Protein AF-A0A917UY65-F1 (afdb_monomer_lite)

Structure (mmCIF, N/CA/C/O backbone):
data_AF-A0A917UY65-F1
#
_entry.id   AF-A0A917UY65-F1
#
loop_
_atom_site.group_PDB
_atom_site.id
_atom_site.type_symbol
_atom_site.label_atom_id
_atom_site.label_alt_id
_atom_site.label_comp_id
_atom_site.label_asym_id
_atom_site.label_entity_id
_atom_site.label_seq_id
_atom_site.pdbx_PDB_ins_code
_atom_site.Cartn_x
_atom_site.Cartn_y
_atom_site.Cartn_z
_atom_site.occupancy
_atom_site.B_iso_or_equiv
_atom_site.auth_seq_id
_atom_site.auth_comp_id
_atom_site.auth_asym_id
_atom_site.auth_atom_id
_atom_site.pdbx_PDB_model_num
ATOM 1 N N . MET A 1 1 ? 3.290 -10.728 0.159 1.00 78.38 1 MET A N 1
ATOM 2 C CA . MET A 1 1 ? 2.488 -9.656 0.790 1.00 78.38 1 MET A CA 1
ATOM 3 C C . MET A 1 1 ? 1.347 -10.326 1.533 1.00 78.38 1 MET A C 1
ATOM 5 O O . MET A 1 1 ? 0.813 -11.286 1.001 1.00 78.38 1 MET A O 1
ATOM 9 N N . ALA A 1 2 ? 1.013 -9.874 2.738 1.00 87.00 2 ALA A N 1
ATOM 10 C CA . ALA A 1 2 ? -0.082 -10.417 3.540 1.00 87.00 2 ALA A CA 1
ATOM 11 C C . ALA A 1 2 ? -0.969 -9.269 4.062 1.00 87.00 2 ALA A C 1
ATOM 13 O O . ALA A 1 2 ? -0.581 -8.096 3.975 1.00 87.00 2 ALA A O 1
ATOM 14 N N . GLY A 1 3 ? -2.156 -9.602 4.568 1.00 93.31 3 GLY A N 1
ATOM 15 C CA . GLY A 1 3 ? -3.125 -8.637 5.089 1.00 93.31 3 GLY A CA 1
ATOM 16 C C . GLY A 1 3 ? -4.178 -8.185 4.071 1.00 93.31 3 GLY A C 1
ATOM 17 O O . GLY A 1 3 ? -4.295 -8.781 2.995 1.00 93.31 3 GLY A O 1
ATOM 18 N N . PRO A 1 4 ? -4.941 -7.127 4.390 1.00 96.75 4 PRO A N 1
ATOM 19 C CA . PRO A 1 4 ? -6.124 -6.702 3.643 1.00 96.75 4 PRO A CA 1
ATOM 20 C C . PRO A 1 4 ? -5.886 -6.399 2.161 1.00 96.75 4 PRO A C 1
ATOM 22 O O . PRO A 1 4 ? -6.809 -6.527 1.361 1.00 96.75 4 PRO A O 1
ATOM 25 N N . LEU A 1 5 ? -4.666 -6.004 1.777 1.00 96.38 5 LEU A N 1
ATOM 26 C CA . LEU A 1 5 ? -4.344 -5.670 0.386 1.00 96.38 5 LEU A CA 1
ATOM 27 C C . LEU A 1 5 ? -3.752 -6.840 -0.414 1.00 96.38 5 LEU A C 1
ATOM 29 O O . LEU A 1 5 ? -3.529 -6.699 -1.616 1.00 96.38 5 LEU A O 1
ATOM 33 N N . ALA A 1 6 ? -3.512 -7.998 0.211 1.00 96.00 6 ALA A N 1
ATOM 34 C CA . ALA A 1 6 ? -2.918 -9.158 -0.455 1.00 96.00 6 ALA A CA 1
ATOM 35 C C . ALA A 1 6 ? -3.665 -9.607 -1.731 1.00 96.00 6 ALA A C 1
ATOM 37 O O . ALA A 1 6 ? -2.979 -9.868 -2.725 1.00 96.00 6 ALA A O 1
ATOM 38 N N . PRO A 1 7 ? -5.016 -9.610 -1.787 1.00 96.75 7 PRO A N 1
ATOM 39 C CA . PRO A 1 7 ? -5.744 -9.988 -3.002 1.00 96.75 7 PRO A CA 1
ATOM 40 C C . PRO A 1 7 ? -5.477 -9.082 -4.215 1.00 96.75 7 PRO A C 1
ATOM 42 O O . PRO A 1 7 ? -5.713 -9.486 -5.347 1.00 96.75 7 PRO A O 1
ATOM 45 N N . PHE A 1 8 ? -4.970 -7.863 -4.002 1.00 95.38 8 PHE A N 1
ATOM 46 C CA . PHE A 1 8 ? -4.734 -6.879 -5.065 1.00 95.38 8 PHE A CA 1
ATOM 47 C C . PHE A 1 8 ? -3.285 -6.870 -5.575 1.00 95.38 8 PHE A C 1
ATOM 49 O O . PHE A 1 8 ? -2.974 -6.119 -6.499 1.00 95.38 8 PHE A O 1
ATOM 56 N N . THR A 1 9 ? -2.395 -7.684 -4.991 1.00 94.00 9 THR A N 1
ATOM 57 C CA . THR A 1 9 ? -0.946 -7.674 -5.277 1.00 94.00 9 THR A CA 1
ATOM 58 C C . THR A 1 9 ? -0.645 -7.811 -6.768 1.00 94.00 9 THR A C 1
ATOM 60 O O . THR A 1 9 ? 0.071 -6.983 -7.335 1.00 94.00 9 THR A O 1
ATOM 63 N N . ASP A 1 10 ? -1.204 -8.839 -7.404 1.00 94.38 10 ASP A N 1
ATOM 64 C CA . ASP A 1 10 ? -0.865 -9.191 -8.783 1.00 94.38 10 ASP A CA 1
ATOM 65 C C . ASP A 1 10 ? -1.447 -8.183 -9.772 1.00 94.38 10 ASP A C 1
ATOM 67 O O . ASP A 1 10 ? -0.752 -7.728 -10.683 1.00 94.38 10 ASP A O 1
ATOM 71 N N . ALA A 1 11 ? -2.691 -7.755 -9.540 1.00 96.12 11 ALA A N 1
ATOM 72 C CA . ALA A 1 11 ? -3.338 -6.713 -10.330 1.00 96.12 11 ALA A CA 1
ATOM 73 C C . ALA A 1 11 ? -2.570 -5.383 -10.246 1.00 96.12 11 ALA A C 1
ATOM 75 O O . ALA A 1 11 ? -2.362 -4.716 -11.260 1.00 96.12 11 ALA A O 1
ATOM 76 N N . PHE A 1 12 ? -2.082 -5.018 -9.058 1.00 95.12 12 PHE A N 1
ATOM 77 C CA . PHE A 1 12 ? -1.277 -3.815 -8.871 1.00 95.12 12 PHE A CA 1
ATOM 78 C C . PHE A 1 12 ? 0.088 -3.921 -9.563 1.00 95.12 12 PHE A C 1
ATOM 80 O O . PHE A 1 12 ? 0.511 -2.990 -10.247 1.00 95.12 12 PHE A O 1
ATOM 87 N N . ALA A 1 13 ? 0.768 -5.066 -9.449 1.00 94.19 13 ALA A N 1
ATOM 88 C CA . ALA A 1 13 ? 2.036 -5.306 -10.134 1.00 94.19 13 ALA A CA 1
ATOM 89 C C . ALA A 1 13 ? 1.888 -5.239 -11.665 1.00 94.19 13 ALA A C 1
ATOM 91 O O . ALA A 1 13 ? 2.742 -4.664 -12.346 1.00 94.19 13 ALA A O 1
ATOM 92 N N . LEU A 1 14 ? 0.799 -5.794 -12.203 1.00 96.00 14 LEU A N 1
ATOM 9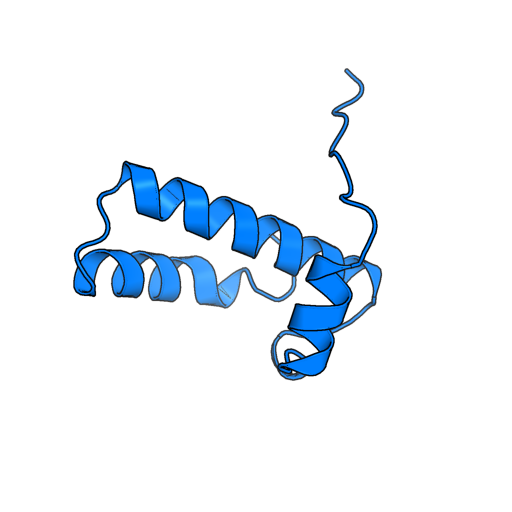3 C CA . LEU A 1 14 ? 0.464 -5.716 -13.622 1.00 96.00 14 LEU A CA 1
ATOM 94 C C . LEU A 1 14 ? 0.212 -4.268 -14.063 1.00 96.00 14 LEU A C 1
ATOM 96 O O . LEU A 1 14 ? 0.752 -3.833 -15.080 1.00 96.00 14 LEU A O 1
ATOM 100 N N . GLU A 1 15 ? -0.549 -3.503 -13.281 1.00 97.56 15 GLU A N 1
ATOM 101 C CA . GLU A 1 15 ? -0.846 -2.101 -13.582 1.00 97.56 15 GLU A CA 1
ATOM 102 C C . GLU A 1 15 ? 0.418 -1.230 -13.582 1.00 97.56 15 GLU A C 1
ATOM 104 O O . GLU A 1 15 ? 0.589 -0.387 -14.463 1.00 97.56 15 GLU A O 1
ATOM 109 N N . LEU A 1 16 ? 1.350 -1.461 -12.654 1.00 96.94 16 LEU A N 1
ATOM 110 C CA . LEU A 1 16 ? 2.641 -0.768 -12.644 1.00 96.94 16 LEU A CA 1
ATOM 111 C C . LEU A 1 16 ? 3.422 -1.023 -13.938 1.00 96.94 16 LEU A C 1
ATOM 113 O O . LEU A 1 16 ? 3.899 -0.075 -14.565 1.00 96.94 16 LEU A O 1
ATOM 117 N N . ARG A 1 17 ? 3.499 -2.283 -14.384 1.00 95.75 17 ARG A N 1
ATOM 118 C CA . ARG A 1 17 ? 4.148 -2.635 -15.658 1.00 95.75 17 ARG A CA 1
ATOM 119 C C . ARG A 1 17 ? 3.467 -1.949 -16.838 1.00 95.75 17 ARG A C 1
ATOM 121 O O . ARG A 1 17 ? 4.150 -1.381 -17.684 1.00 95.75 17 ARG A O 1
ATOM 128 N N . ARG A 1 18 ? 2.130 -1.939 -16.867 1.00 97.38 18 ARG A N 1
ATOM 129 C CA . ARG A 1 18 ? 1.341 -1.269 -17.914 1.00 97.38 18 ARG A CA 1
ATOM 130 C C . ARG A 1 18 ? 1.616 0.236 -17.975 1.00 97.38 18 ARG A C 1
ATOM 132 O O . ARG A 1 18 ? 1.590 0.816 -19.054 1.00 97.38 18 ARG A O 1
ATOM 139 N N . ARG A 1 19 ? 1.917 0.863 -16.835 1.00 97.19 19 ARG A N 1
ATOM 140 C CA . ARG A 1 19 ? 2.303 2.282 -16.735 1.00 97.19 19 ARG A CA 1
ATOM 141 C C . ARG A 1 19 ? 3.776 2.558 -17.055 1.00 97.19 19 ARG A C 1
ATOM 143 O O . ARG A 1 19 ? 4.210 3.696 -16.914 1.00 97.19 19 ARG A O 1
ATOM 150 N N . GLY A 1 20 ? 4.548 1.550 -17.463 1.00 97.25 20 GLY A N 1
ATOM 151 C CA . GLY A 1 20 ? 5.961 1.702 -17.815 1.00 97.25 20 GLY A CA 1
ATOM 152 C C . GLY A 1 20 ? 6.918 1.661 -16.622 1.00 97.25 20 GLY A C 1
ATOM 153 O O . GLY A 1 20 ? 8.090 2.005 -16.771 1.00 97.25 20 GLY A O 1
ATOM 154 N N . TYR A 1 21 ? 6.463 1.232 -15.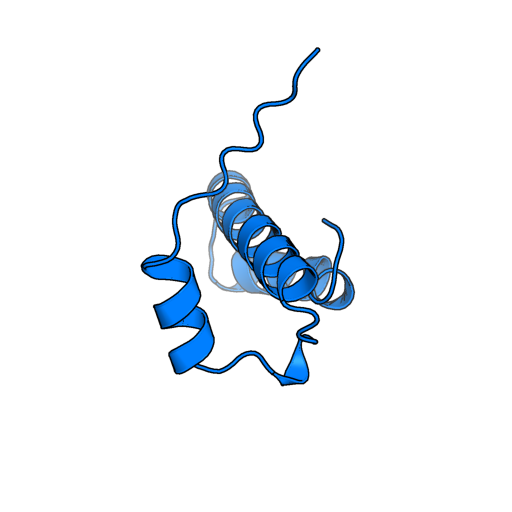438 1.00 96.75 21 TYR A N 1
ATOM 155 C CA . TYR A 1 21 ? 7.381 0.984 -14.327 1.00 96.75 21 TYR A CA 1
ATOM 156 C C . TYR A 1 21 ? 8.286 -0.200 -14.669 1.00 96.75 21 TYR A C 1
ATOM 158 O O . TYR A 1 21 ? 7.829 -1.253 -15.120 1.00 96.75 21 TYR A O 1
ATOM 166 N N . THR A 1 22 ? 9.579 -0.040 -14.398 1.00 96.06 22 THR A N 1
ATOM 167 C CA . THR A 1 22 ? 10.533 -1.141 -14.493 1.00 96.06 22 THR A CA 1
ATOM 168 C C . THR A 1 22 ? 10.257 -2.163 -13.387 1.00 96.06 22 THR A C 1
ATOM 170 O O . THR A 1 22 ? 9.681 -1.820 -12.349 1.00 96.06 22 THR A O 1
ATOM 173 N N . PRO A 1 23 ? 10.706 -3.421 -13.537 1.00 92.19 23 PRO A N 1
ATOM 174 C CA . PRO A 1 23 ? 10.586 -4.411 -12.468 1.00 92.19 23 PRO A CA 1
ATOM 175 C C . PRO A 1 23 ? 11.154 -3.913 -11.131 1.00 92.19 23 PRO A C 1
ATOM 177 O O . PRO A 1 23 ? 10.561 -4.143 -10.079 1.00 92.19 23 PRO A O 1
ATOM 180 N N . LEU A 1 24 ? 12.262 -3.163 -11.175 1.00 94.12 24 LEU A N 1
ATOM 181 C CA . LEU A 1 24 ? 12.902 -2.604 -9.987 1.00 94.12 24 LEU A CA 1
ATOM 182 C C . LEU A 1 24 ? 12.027 -1.546 -9.298 1.00 94.12 24 LEU A C 1
ATOM 184 O O . LEU A 1 24 ? 11.829 -1.615 -8.082 1.00 94.12 24 LEU A O 1
ATOM 188 N N . SER A 1 25 ? 11.468 -0.589 -10.048 1.00 92.75 25 SER A N 1
ATOM 189 C CA . SER A 1 25 ? 10.596 0.430 -9.452 1.00 92.75 25 SER A CA 1
ATOM 190 C C . SER A 1 25 ? 9.263 -0.162 -8.989 1.00 92.75 25 SER A C 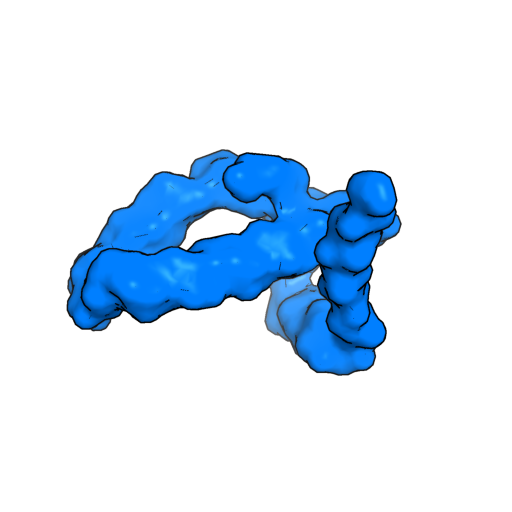1
ATOM 192 O O . SER A 1 25 ? 8.734 0.265 -7.961 1.00 92.75 25 SER A O 1
ATOM 194 N N . ALA A 1 26 ? 8.758 -1.200 -9.662 1.00 94.06 26 ALA A N 1
ATOM 195 C CA . ALA A 1 26 ? 7.554 -1.907 -9.244 1.00 94.06 26 ALA A CA 1
ATOM 196 C C . ALA A 1 26 ? 7.726 -2.611 -7.887 1.00 94.06 26 ALA A C 1
ATOM 198 O O . ALA A 1 26 ? 6.844 -2.526 -7.031 1.00 94.06 26 ALA A O 1
ATOM 199 N N . VAL A 1 27 ? 8.884 -3.233 -7.637 1.00 93.44 27 VAL A N 1
ATOM 200 C CA . VAL A 1 27 ? 9.208 -3.823 -6.326 1.00 93.44 27 VAL A CA 1
ATOM 201 C C . VAL A 1 27 ? 9.212 -2.760 -5.224 1.00 93.44 27 VAL A C 1
ATOM 203 O O . VAL A 1 27 ? 8.698 -3.009 -4.133 1.00 93.44 27 VAL A O 1
ATOM 206 N N . ALA A 1 28 ? 9.746 -1.564 -5.489 1.00 93.88 28 ALA A N 1
ATOM 207 C CA . ALA A 1 28 ? 9.730 -0.471 -4.517 1.00 93.88 28 ALA A CA 1
ATOM 208 C C . ALA A 1 28 ? 8.297 -0.024 -4.171 1.00 93.88 28 ALA A C 1
ATOM 210 O O . ALA A 1 28 ? 7.989 0.169 -2.995 1.00 93.88 28 ALA A O 1
ATOM 211 N N . GLN A 1 29 ? 7.407 0.073 -5.166 1.00 94.62 29 GLN A N 1
ATOM 212 C CA . GLN A 1 29 ? 5.991 0.390 -4.945 1.00 94.62 29 GLN A CA 1
ATOM 213 C C . GLN A 1 29 ? 5.277 -0.711 -4.148 1.00 94.62 29 GLN A C 1
ATOM 215 O O . GLN A 1 29 ? 4.604 -0.423 -3.160 1.00 94.62 29 GLN A O 1
ATOM 220 N N . LEU A 1 30 ? 5.488 -1.981 -4.503 1.00 94.12 30 LEU A N 1
ATOM 221 C CA . LEU A 1 30 ? 4.912 -3.128 -3.792 1.00 94.12 30 LEU A CA 1
ATOM 222 C C . LEU A 1 30 ? 5.338 -3.187 -2.320 1.00 94.12 30 LEU A C 1
ATOM 224 O O . LEU A 1 30 ? 4.531 -3.541 -1.463 1.00 94.12 30 LEU A O 1
ATOM 228 N N . ARG A 1 31 ? 6.575 -2.791 -1.992 1.00 93.44 31 ARG A N 1
ATOM 229 C CA . ARG A 1 31 ? 7.022 -2.677 -0.593 1.00 93.44 31 ARG A CA 1
ATOM 230 C C . ARG A 1 31 ? 6.244 -1.611 0.180 1.00 93.44 31 ARG A C 1
ATOM 232 O O . ARG A 1 31 ? 5.947 -1.833 1.350 1.00 93.44 31 ARG A O 1
ATOM 239 N N . GLN A 1 32 ? 5.888 -0.484 -0.442 1.00 93.00 32 GLN A N 1
ATOM 240 C CA . GLN A 1 32 ? 5.045 0.519 0.222 1.00 93.00 32 GLN A CA 1
ATOM 241 C C . GLN A 1 32 ? 3.624 -0.003 0.442 1.00 93.00 32 GLN A C 1
ATOM 243 O O . GLN A 1 32 ? 3.088 0.153 1.536 1.00 93.00 32 GLN A O 1
ATOM 248 N N . VAL A 1 33 ? 3.051 -0.700 -0.545 1.00 94.38 33 VAL A N 1
ATOM 249 C CA . VAL A 1 33 ? 1.727 -1.329 -0.404 1.00 94.38 33 VAL A CA 1
ATOM 250 C C . VAL A 1 33 ? 1.729 -2.401 0.686 1.00 94.38 33 VAL A C 1
ATOM 252 O O . VAL A 1 33 ? 0.785 -2.472 1.466 1.00 94.38 33 VAL A O 1
ATOM 255 N N . ALA A 1 34 ? 2.801 -3.186 0.819 1.00 94.56 34 ALA A N 1
ATOM 256 C CA . ALA A 1 34 ? 2.922 -4.170 1.894 1.00 94.56 34 ALA A CA 1
ATOM 257 C C . ALA A 1 34 ? 2.910 -3.516 3.286 1.00 94.56 34 ALA A C 1
ATOM 259 O O . ALA A 1 34 ? 2.224 -4.000 4.186 1.00 94.56 34 ALA A O 1
ATOM 260 N N . ARG A 1 35 ? 3.609 -2.386 3.449 1.00 94.00 35 ARG A N 1
ATOM 261 C CA . ARG A 1 35 ? 3.612 -1.612 4.701 1.00 94.00 35 ARG A CA 1
ATOM 262 C C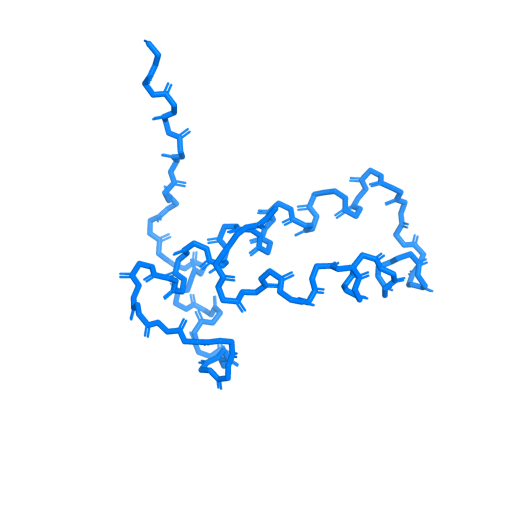 . ARG A 1 35 ? 2.244 -1.002 4.998 1.00 94.00 35 ARG A C 1
ATOM 264 O O . ARG A 1 35 ? 1.807 -1.038 6.142 1.00 94.00 35 ARG A O 1
ATOM 271 N N . LEU A 1 36 ? 1.553 -0.500 3.974 1.00 94.56 36 LEU A N 1
ATOM 272 C CA . LEU A 1 36 ? 0.176 -0.022 4.105 1.00 94.56 36 LEU A CA 1
ATOM 273 C C . LEU A 1 36 ? -0.781 -1.161 4.494 1.00 94.56 36 LEU A C 1
ATOM 275 O O . LEU A 1 36 ? -1.618 -0.979 5.368 1.00 94.56 36 LEU A O 1
ATOM 279 N N . SER A 1 37 ? -0.630 -2.345 3.893 1.00 95.25 37 SER A N 1
ATOM 280 C CA . SER A 1 37 ? -1.433 -3.531 4.218 1.00 95.25 37 SER A CA 1
ATOM 281 C C . SER A 1 37 ? -1.286 -3.918 5.691 1.00 95.25 37 SER A C 1
ATOM 283 O O . SER A 1 37 ? -2.287 -4.121 6.370 1.00 95.25 37 SER A O 1
ATOM 285 N N . ARG A 1 38 ? -0.051 -3.943 6.212 1.00 94.50 38 ARG A N 1
ATOM 286 C CA . ARG A 1 38 ? 0.209 -4.185 7.640 1.00 94.50 38 ARG A CA 1
ATOM 287 C C . ARG A 1 38 ? -0.409 -3.107 8.529 1.00 94.50 38 ARG A C 1
ATOM 289 O O . ARG A 1 38 ? -1.118 -3.434 9.468 1.00 94.50 38 ARG A O 1
ATOM 296 N N . TRP A 1 39 ? -0.237 -1.833 8.179 1.00 94.88 39 TRP A N 1
ATOM 297 C CA . TRP A 1 39 ? -0.825 -0.722 8.933 1.00 94.88 39 TRP A CA 1
ATOM 298 C C . TRP A 1 39 ? -2.360 -0.781 9.010 1.00 94.88 39 TRP A C 1
ATOM 300 O O . TRP A 1 39 ? -2.938 -0.429 10.040 1.00 94.88 39 TRP A O 1
ATOM 310 N N . LEU A 1 40 ? -3.022 -1.227 7.936 1.00 95.06 40 LEU A N 1
ATOM 311 C CA . LEU A 1 40 ? -4.468 -1.463 7.924 1.00 95.06 40 LEU A CA 1
ATOM 312 C C . LEU A 1 40 ? -4.849 -2.625 8.849 1.00 95.06 40 LEU A C 1
ATOM 314 O O . LEU A 1 40 ? -5.794 -2.501 9.622 1.00 95.06 40 LEU A O 1
ATOM 318 N N . GLU A 1 41 ? -4.104 -3.727 8.796 1.00 95.19 41 GLU A N 1
ATOM 319 C CA . GLU A 1 41 ? -4.330 -4.915 9.626 1.00 95.19 41 GLU A CA 1
ATOM 320 C C . GLU A 1 41 ? -4.173 -4.623 11.121 1.00 95.19 41 GLU A C 1
ATOM 322 O O . GLU A 1 41 ? -5.059 -4.980 11.894 1.00 95.19 41 GLU A O 1
ATOM 327 N N . ASP A 1 42 ? -3.134 -3.875 11.510 1.00 94.00 42 ASP A N 1
ATOM 328 C CA . ASP A 1 42 ? -2.900 -3.432 12.894 1.00 94.00 42 ASP A CA 1
ATOM 329 C C . ASP A 1 42 ? -4.057 -2.579 13.443 1.00 94.00 42 ASP A C 1
ATOM 331 O O . ASP A 1 42 ? -4.259 -2.473 14.651 1.00 94.00 42 ASP A O 1
ATOM 335 N N . ARG A 1 43 ? -4.828 -1.954 12.547 1.00 94.12 43 ARG A N 1
ATOM 336 C CA . ARG A 1 43 ? -6.000 -1.122 12.854 1.00 94.12 43 ARG A CA 1
ATOM 337 C C . ARG A 1 43 ? -7.326 -1.835 12.597 1.00 94.12 43 ARG A C 1
ATOM 339 O O . ARG A 1 43 ? -8.372 -1.197 12.689 1.00 94.12 43 ARG A O 1
ATOM 346 N N . GLN A 1 44 ? -7.288 -3.125 12.257 1.00 95.44 44 GLN A N 1
ATOM 347 C CA . GLN A 1 44 ? -8.455 -3.940 11.910 1.00 95.44 44 GLN A CA 1
ATOM 348 C C . GLN A 1 44 ? -9.292 -3.342 10.761 1.00 95.44 44 GLN A C 1
ATOM 350 O O . GLN A 1 44 ? -10.513 -3.478 10.715 1.00 95.44 44 GLN A O 1
ATOM 355 N N . LEU A 1 45 ? -8.630 -2.672 9.816 1.00 96.12 45 LEU A N 1
ATOM 356 C CA . LEU A 1 45 ? -9.250 -2.058 8.646 1.00 96.12 45 LEU A CA 1
ATOM 357 C C . LEU A 1 45 ? -9.124 -2.973 7.427 1.00 96.12 45 LEU A C 1
ATOM 359 O O . LEU A 1 45 ? -8.046 -3.461 7.098 1.00 96.12 45 LEU A O 1
ATOM 363 N N . GLY A 1 46 ? -10.232 -3.166 6.713 1.00 95.88 46 GLY A N 1
ATOM 364 C CA . GLY A 1 46 ? -10.238 -3.860 5.427 1.00 95.88 46 GLY A CA 1
ATOM 365 C C . GLY A 1 46 ? -9.809 -2.957 4.266 1.00 95.88 46 GLY A C 1
ATOM 366 O O . GLY A 1 46 ? -9.766 -1.733 4.387 1.00 95.88 46 GLY A O 1
ATOM 367 N N . ALA A 1 47 ? -9.577 -3.551 3.091 1.00 94.62 47 ALA A N 1
ATOM 368 C CA . ALA A 1 47 ? -9.267 -2.802 1.869 1.00 94.62 47 ALA A CA 1
ATOM 369 C C . ALA A 1 47 ? -10.356 -1.776 1.497 1.00 94.62 47 ALA A C 1
ATOM 371 O O . ALA A 1 47 ? -10.040 -0.687 1.029 1.00 94.62 47 ALA A O 1
ATOM 372 N N . GLY A 1 48 ? -11.632 -2.088 1.758 1.00 96.19 48 GLY A N 1
ATOM 373 C CA . GLY A 1 48 ? -12.758 -1.176 1.511 1.00 96.19 48 GLY A CA 1
ATOM 374 C C . GLY A 1 48 ? -12.769 0.073 2.400 1.00 96.19 48 GLY A C 1
ATOM 375 O O . GLY A 1 48 ? -13.458 1.038 2.089 1.00 96.19 48 GLY A O 1
ATOM 376 N N . CYS A 1 49 ? -11.989 0.087 3.483 1.00 94.50 49 CYS A N 1
ATOM 377 C CA . CYS A 1 49 ? -11.829 1.250 4.354 1.00 94.50 49 CYS A CA 1
ATOM 378 C C . CYS A 1 49 ? -10.702 2.184 3.888 1.00 94.50 49 CYS A C 1
ATOM 380 O O . CYS A 1 49 ? -10.454 3.205 4.533 1.00 94.50 49 CYS A O 1
ATOM 382 N N . LEU A 1 50 ? -9.993 1.843 2.805 1.00 93.56 50 LEU A N 1
ATOM 383 C CA . LEU A 1 50 ? -8.890 2.645 2.299 1.00 93.56 50 LEU A CA 1
ATOM 384 C C . LEU A 1 50 ? -9.423 3.912 1.618 1.00 93.56 50 LEU A C 1
ATOM 386 O O . LEU A 1 50 ? -9.895 3.890 0.485 1.00 93.56 50 LEU A O 1
ATOM 390 N N . THR A 1 51 ? -9.320 5.035 2.322 1.00 95.06 51 THR A N 1
ATOM 391 C CA . THR A 1 51 ? -9.663 6.369 1.819 1.00 95.06 51 THR A CA 1
ATOM 392 C C . THR A 1 51 ? -8.415 7.235 1.701 1.00 95.06 51 THR A C 1
ATOM 394 O O . THR A 1 51 ? -7.357 6.904 2.242 1.00 95.06 51 THR A O 1
ATOM 397 N N . ARG A 1 52 ? -8.537 8.395 1.044 1.00 93.44 52 ARG A N 1
ATOM 398 C CA . ARG A 1 52 ? -7.457 9.392 1.009 1.00 93.44 52 ARG A CA 1
ATOM 399 C C . ARG A 1 52 ? -6.989 9.782 2.417 1.00 93.44 52 ARG A C 1
ATOM 401 O O . ARG A 1 52 ? -5.789 9.788 2.659 1.00 93.44 52 ARG A O 1
ATOM 408 N N . GLY A 1 53 ? -7.924 10.009 3.342 1.00 95.06 53 GLY A N 1
ATOM 409 C CA . GLY A 1 53 ? -7.601 10.324 4.737 1.00 95.06 53 GLY A CA 1
ATOM 410 C C . GLY A 1 53 ? -6.808 9.208 5.422 1.00 95.06 53 GLY A C 1
ATOM 411 O O . GLY A 1 53 ? -5.805 9.478 6.067 1.00 95.06 53 GLY A O 1
ATOM 412 N N . ARG A 1 54 ? -7.158 7.935 5.188 1.00 93.81 54 ARG A N 1
ATOM 413 C CA . ARG A 1 54 ? -6.387 6.795 5.722 1.00 93.81 54 ARG A CA 1
ATOM 414 C C . ARG A 1 54 ? -4.984 6.692 5.131 1.00 93.81 54 ARG A C 1
ATOM 416 O O . ARG A 1 54 ? -4.053 6.305 5.830 1.00 93.81 54 ARG A O 1
ATOM 423 N N . VAL A 1 55 ? -4.819 7.047 3.859 1.00 92.44 55 VAL A N 1
ATOM 424 C CA . VAL A 1 55 ? -3.495 7.119 3.227 1.00 92.44 55 VAL A CA 1
ATOM 425 C C . VAL A 1 55 ? -2.661 8.235 3.862 1.00 92.44 55 VAL A C 1
ATOM 427 O O . VAL A 1 55 ? -1.488 8.024 4.147 1.00 92.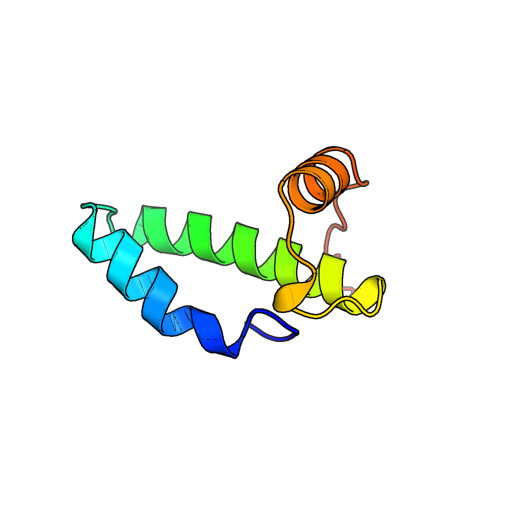44 55 VAL A O 1
ATOM 430 N N . GLU A 1 56 ? -3.251 9.397 4.133 1.00 94.00 56 GLU A N 1
ATOM 431 C CA . GLU A 1 56 ? -2.585 10.507 4.831 1.00 94.00 56 GLU A CA 1
ATOM 432 C C . GLU A 1 56 ? -2.209 10.135 6.275 1.00 94.00 56 GLU A C 1
ATOM 434 O O . GLU A 1 56 ? -1.064 10.350 6.674 1.00 94.00 56 GLU A O 1
ATOM 439 N N . GLU A 1 57 ? -3.111 9.485 7.020 1.00 94.12 57 GLU A N 1
ATOM 440 C CA . GLU A 1 57 ? -2.836 8.927 8.353 1.00 94.12 57 GLU A CA 1
ATOM 441 C C . GLU A 1 57 ? -1.649 7.953 8.330 1.00 94.12 57 GLU A C 1
ATOM 443 O O . GLU A 1 57 ? -0.788 7.990 9.210 1.00 94.12 57 GLU A O 1
ATOM 448 N N . PHE A 1 58 ? -1.572 7.092 7.311 1.00 91.94 58 PHE A N 1
ATOM 449 C CA . PHE A 1 58 ? -0.444 6.183 7.126 1.00 91.94 58 PHE A CA 1
ATOM 450 C C . PHE A 1 58 ? 0.882 6.933 6.922 1.00 91.94 58 PHE A C 1
ATOM 452 O O . PHE A 1 58 ? 1.899 6.521 7.480 1.00 91.94 58 PHE A O 1
ATOM 459 N N . TRP A 1 59 ? 0.889 8.037 6.168 1.00 89.12 59 TRP A N 1
ATOM 460 C CA . TRP A 1 59 ? 2.106 8.814 5.902 1.00 89.12 59 TRP A CA 1
ATOM 461 C C . TRP A 1 59 ? 2.646 9.558 7.126 1.00 89.12 59 TRP A C 1
ATOM 463 O O . TRP A 1 59 ? 3.861 9.728 7.230 1.00 89.12 59 TRP A O 1
ATOM 473 N N . VAL A 1 60 ? 1.772 9.981 8.044 1.00 90.19 60 VAL A N 1
ATOM 474 C CA . VAL A 1 60 ? 2.170 10.642 9.302 1.00 90.19 60 VAL A CA 1
ATOM 475 C C . VAL A 1 60 ? 2.408 9.655 10.448 1.00 90.19 60 VAL A C 1
ATOM 477 O O . VAL A 1 60 ? 3.027 10.010 11.450 1.00 90.19 60 VAL A O 1
ATOM 480 N N . SER A 1 61 ? 1.934 8.413 10.312 1.00 82.25 61 SER A N 1
ATOM 481 C CA . SER A 1 61 ? 2.141 7.360 11.304 1.00 82.25 61 SER A CA 1
ATOM 482 C C . SER A 1 61 ? 3.637 7.063 11.469 1.00 82.25 61 SER A C 1
ATOM 484 O O . SER A 1 61 ? 4.370 7.019 10.473 1.00 82.25 61 SER A O 1
ATOM 486 N N . PRO A 1 62 ? 4.105 6.768 12.699 1.00 75.12 62 PRO A N 1
ATOM 487 C CA . PRO A 1 62 ? 5.458 6.283 12.913 1.00 75.12 62 PRO A CA 1
ATOM 488 C C . PRO A 1 62 ? 5.729 5.113 11.974 1.00 75.12 62 PRO A C 1
ATOM 490 O O . PRO A 1 62 ? 4.934 4.171 11.884 1.00 75.12 62 PRO A O 1
ATOM 493 N N . ARG A 1 63 ? 6.836 5.191 11.231 1.00 69.81 63 ARG A N 1
ATOM 494 C CA . ARG A 1 63 ? 7.253 4.099 10.357 1.00 69.81 63 ARG A CA 1
ATOM 495 C C . ARG A 1 63 ? 7.534 2.902 11.252 1.00 69.81 63 ARG A C 1
ATOM 497 O O . ARG A 1 63 ? 8.558 2.890 11.926 1.00 69.81 63 ARG A O 1
ATOM 504 N N . ILE A 1 64 ? 6.663 1.897 11.220 1.00 62.66 64 ILE A N 1
ATOM 505 C CA . ILE A 1 64 ? 6.989 0.592 11.788 1.00 62.66 64 ILE A CA 1
ATOM 506 C C . ILE A 1 64 ? 8.185 0.091 10.977 1.00 62.66 64 ILE A C 1
ATOM 508 O O . ILE A 1 64 ? 8.084 -0.181 9.773 1.00 62.66 64 ILE A O 1
ATOM 512 N N . VAL A 1 65 ? 9.360 0.145 11.599 1.00 57.00 65 VAL A N 1
ATOM 513 C CA . VAL A 1 65 ? 10.534 -0.571 11.130 1.00 57.00 65 VAL A CA 1
ATOM 514 C C . VAL A 1 65 ? 10.308 -1.997 11.578 1.00 57.00 65 VAL A C 1
ATOM 516 O O . VAL A 1 65 ? 10.190 -2.274 12.768 1.00 57.00 65 VAL A O 1
ATOM 519 N N . GLU A 1 66 ? 10.167 -2.896 10.616 1.00 47.38 66 GLU 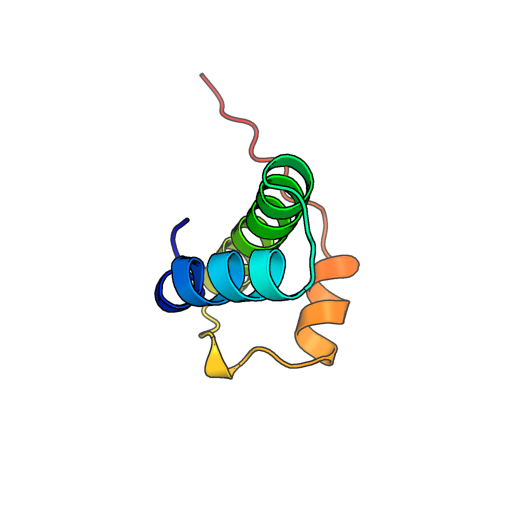A N 1
ATOM 520 C CA . GLU A 1 66 ? 10.163 -4.320 10.902 1.00 47.38 66 GLU A CA 1
ATOM 521 C C . GLU A 1 66 ? 11.604 -4.683 11.275 1.00 47.38 66 GLU A C 1
ATOM 523 O O . GLU A 1 66 ? 12.395 -5.137 10.448 1.00 47.38 66 GLU A O 1
ATOM 528 N N . THR A 1 67 ? 11.994 -4.361 12.512 1.00 42.94 67 THR A N 1
ATOM 529 C CA . THR A 1 67 ? 13.181 -4.925 13.138 1.00 42.94 67 THR A CA 1
ATOM 530 C C . THR A 1 67 ? 12.863 -6.395 13.316 1.00 42.94 67 THR A C 1
ATOM 532 O O . THR A 1 67 ? 12.256 -6.811 14.298 1.00 42.94 67 THR A O 1
ATOM 535 N N . SER A 1 68 ? 13.237 -7.169 12.304 1.00 37.44 68 SER A N 1
ATOM 536 C CA . SER A 1 68 ? 13.445 -8.599 12.417 1.00 37.44 68 SER A CA 1
ATOM 537 C C . SER A 1 68 ? 14.460 -8.806 13.545 1.00 37.44 68 SER A C 1
ATOM 539 O O . SER A 1 68 ? 15.663 -8.735 13.311 1.00 37.44 68 SER A O 1
ATOM 541 N N . LEU A 1 69 ? 13.983 -8.995 14.779 1.00 37.28 69 LEU A N 1
ATOM 542 C CA . LEU A 1 69 ? 14.793 -9.587 15.834 1.00 37.28 69 LEU A CA 1
ATOM 543 C C . LEU A 1 69 ? 15.048 -11.031 15.403 1.00 37.28 69 LEU A C 1
ATOM 545 O O . LEU A 1 69 ? 14.120 -11.832 15.284 1.00 37.28 69 LEU A O 1
ATOM 549 N N . LYS A 1 70 ? 16.308 -11.302 15.084 1.00 36.12 70 LYS A N 1
ATOM 550 C CA . LYS A 1 70 ? 16.880 -12.630 14.941 1.00 36.12 70 LYS A CA 1
ATOM 551 C C . LYS A 1 70 ? 17.836 -12.832 16.105 1.00 36.12 70 LYS A C 1
ATOM 553 O O . LYS A 1 70 ? 18.457 -11.819 16.500 1.00 36.12 70 LYS A O 1
#

Radius of gyration: 12.84 Å; chains: 1; bounding box: 30×23×34 Å

Sequence (70 aa):
MAGPLAPFTDAFALELRRRGYTPLSAVAQLRQVARLSRWLEDRQLGAGCLTRGRVEEFWVSPRIVETSLK

Secondary structure (DSSP, 8-state):
--STTGGGHHHHHHHHHHTT--HHHHHHHHHHHHHHHHHHHHTT--GGG--HHHHHHHHHS---------

Organism: NCBI:txid1308924

pLDDT: mean 88.63, std 15.32, range [36.12, 97.56]

Foldseek 3Di:
DDAQCVVCLVVQLVVCVVVVHDPVVSVVVSVVVVQLRVVCVVVVHHPVNDDPVSVVVSVPDDRPDPPPPD